Protein AF-A0A7E5VXI1-F1 (afdb_monomer_lite)

Organism: Trichoplusia ni (NCBI:txid7111)

Radius of gyration: 28.08 Å; chains: 1; bounding box: 51×50×82 Å

pLDDT: mean 75.4, std 14.36, range [43.53, 95.69]

Foldseek 3Di:
DVVVVVVVVVVVVVVVVVVVVVVVVVVVVPPDDVVQPPDDPQADPDCPDPPPPCVPVVDPPPCPVQPPDQVVCVSPPVVLVVLVPDDPVSRDPSSVVVVVVVVCVVPPDHDDDDDDPVPDDDD

Sequence (123 aa):
MINFLVILFFQYIKMKSIMVLSMVIVSCLAQRSPYAGRGPIGFPPLETTTADPLANRFGDSADSTTISLPIEALGDIELVKRLSLLPLDNQPFWLINWRALEANRRNPQTYPVRPNSFIEPAN

Structure (mmCIF, N/CA/C/O backbone):
data_AF-A0A7E5VXI1-F1
#
_entry.id   AF-A0A7E5VXI1-F1
#
loop_
_atom_site.group_PDB
_atom_site.id
_atom_site.type_symbol
_atom_site.label_atom_id
_atom_site.label_alt_id
_atom_site.label_comp_id
_atom_site.label_asym_id
_atom_site.label_entity_id
_atom_site.label_seq_id
_atom_site.pdbx_PDB_ins_code
_atom_site.Cartn_x
_atom_site.Cartn_y
_atom_site.Cartn_z
_atom_site.occupancy
_atom_site.B_iso_or_equiv
_atom_site.auth_seq_id
_atom_site.auth_comp_id
_atom_site.auth_asym_id
_atom_site.auth_atom_id
_atom_site.pdbx_PDB_model_num
ATOM 1 N N . MET A 1 1 ? 6.751 29.479 -59.975 1.00 63.38 1 MET A N 1
ATOM 2 C CA . MET A 1 1 ? 5.596 29.339 -59.056 1.00 63.38 1 MET A CA 1
ATOM 3 C C . MET A 1 1 ? 5.347 27.885 -58.630 1.00 63.38 1 MET A C 1
ATOM 5 O O . MET A 1 1 ? 5.238 27.642 -57.439 1.00 63.38 1 MET A O 1
ATOM 9 N N . ILE A 1 2 ? 5.352 26.908 -59.549 1.00 69.06 2 ILE A N 1
ATOM 10 C CA . ILE A 1 2 ? 5.119 25.470 -59.263 1.00 69.06 2 ILE A CA 1
ATOM 11 C C . ILE A 1 2 ? 6.105 24.831 -58.264 1.00 69.06 2 ILE A C 1
ATOM 13 O O . ILE A 1 2 ? 5.668 24.143 -57.348 1.00 69.06 2 ILE A O 1
ATOM 17 N N . ASN A 1 3 ? 7.409 25.118 -58.355 1.00 72.81 3 ASN A N 1
ATOM 18 C CA . ASN A 1 3 ? 8.405 24.538 -57.435 1.00 72.81 3 ASN A CA 1
ATOM 19 C C . ASN A 1 3 ? 8.182 24.928 -55.963 1.00 72.81 3 ASN A C 1
ATOM 21 O O . ASN A 1 3 ? 8.448 24.135 -55.067 1.00 72.81 3 ASN A O 1
ATOM 25 N N . PHE A 1 4 ? 7.646 26.123 -55.703 1.00 73.88 4 PHE A N 1
ATOM 26 C CA . PHE A 1 4 ? 7.386 26.599 -54.342 1.00 73.88 4 PHE A CA 1
ATOM 27 C C . PHE A 1 4 ? 6.201 25.864 -53.694 1.00 73.88 4 PHE A C 1
ATOM 29 O O . PHE A 1 4 ? 6.267 25.480 -52.529 1.00 73.88 4 PHE A O 1
ATOM 36 N N . LEU A 1 5 ? 5.149 25.592 -54.473 1.00 74.38 5 LEU A N 1
ATOM 37 C CA . LEU A 1 5 ? 3.980 24.835 -54.019 1.00 74.38 5 LEU A CA 1
ATOM 38 C C . LEU A 1 5 ? 4.342 23.376 -53.682 1.00 74.38 5 LEU A C 1
ATOM 40 O O . LEU A 1 5 ? 3.887 22.840 -52.674 1.00 74.38 5 LEU A O 1
ATOM 44 N N . VAL A 1 6 ? 5.204 22.753 -54.494 1.00 76.69 6 VAL A N 1
ATOM 45 C CA . VAL A 1 6 ? 5.678 21.376 -54.272 1.00 76.69 6 VAL A CA 1
ATOM 46 C C . VAL A 1 6 ? 6.502 21.278 -52.985 1.00 76.69 6 VAL A C 1
ATOM 48 O O . VAL A 1 6 ? 6.277 20.375 -52.182 1.00 76.69 6 VAL A O 1
ATOM 51 N N . ILE A 1 7 ? 7.398 22.238 -52.731 1.00 75.12 7 ILE A N 1
ATOM 52 C CA . ILE A 1 7 ? 8.200 22.283 -51.497 1.00 75.12 7 ILE A CA 1
ATOM 53 C C . ILE A 1 7 ? 7.304 22.412 -50.256 1.00 75.12 7 ILE A C 1
ATOM 55 O O . ILE A 1 7 ? 7.498 21.686 -49.281 1.00 75.12 7 ILE A O 1
ATOM 59 N N . LEU A 1 8 ? 6.290 23.283 -50.297 1.00 76.31 8 LEU A N 1
ATOM 60 C CA . LEU A 1 8 ? 5.340 23.446 -49.192 1.00 76.31 8 LEU A CA 1
ATOM 61 C C . LEU A 1 8 ? 4.523 22.173 -48.930 1.00 76.31 8 LEU A C 1
ATOM 63 O O . LEU A 1 8 ? 4.297 21.819 -47.772 1.00 76.31 8 LEU A O 1
ATOM 67 N N . PHE A 1 9 ? 4.131 21.451 -49.982 1.00 75.56 9 PHE A N 1
ATOM 68 C CA . PHE A 1 9 ? 3.412 20.184 -49.853 1.00 75.56 9 PHE A CA 1
ATOM 69 C C . PHE A 1 9 ? 4.268 19.102 -49.176 1.00 75.56 9 PHE A C 1
ATOM 71 O O . PHE A 1 9 ? 3.823 18.474 -48.212 1.00 75.56 9 PHE A O 1
ATOM 78 N N . PHE A 1 10 ? 5.525 18.935 -49.602 1.00 76.88 10 PHE A N 1
ATOM 79 C CA . PHE A 1 10 ? 6.459 18.011 -48.948 1.00 76.88 10 PHE A CA 1
ATOM 80 C C . PHE A 1 10 ? 6.722 18.393 -47.489 1.00 76.88 10 PHE A C 1
ATOM 82 O O . PHE A 1 10 ? 6.774 17.520 -46.619 1.00 76.88 10 PHE A O 1
ATOM 89 N N . GLN A 1 11 ? 6.821 19.690 -47.197 1.00 76.38 11 GLN A N 1
ATOM 90 C CA . GLN A 1 11 ? 7.034 20.167 -45.836 1.00 76.38 11 GLN A CA 1
ATOM 91 C C . GLN A 1 11 ? 5.826 19.899 -44.929 1.00 76.38 11 GLN A C 1
ATOM 93 O O . GLN A 1 11 ? 5.990 19.514 -43.770 1.00 76.38 11 GLN A O 1
ATOM 98 N N . TYR A 1 12 ? 4.613 20.009 -45.468 1.00 80.75 12 TYR A N 1
ATOM 99 C CA . TYR A 1 12 ? 3.377 19.683 -44.763 1.00 80.75 12 TYR A CA 1
ATOM 100 C C . TYR A 1 12 ? 3.248 18.183 -44.449 1.00 80.75 12 TYR A C 1
ATOM 102 O O . TYR A 1 12 ? 2.919 17.818 -43.316 1.00 80.75 12 TYR A O 1
ATOM 110 N N . ILE A 1 13 ? 3.574 17.307 -45.409 1.00 83.69 13 ILE A N 1
ATOM 111 C CA . ILE A 1 13 ? 3.629 15.848 -45.193 1.00 83.69 13 ILE A CA 1
ATOM 112 C C . ILE A 1 13 ? 4.656 15.501 -44.104 1.00 83.69 13 ILE A C 1
ATOM 114 O O . ILE A 1 13 ? 4.379 14.690 -43.212 1.00 83.69 13 ILE A O 1
ATOM 118 N N . LYS A 1 14 ? 5.828 16.146 -44.140 1.00 83.38 14 LYS A N 1
ATOM 119 C CA . LYS A 1 14 ? 6.907 15.921 -43.173 1.00 83.38 14 LYS A CA 1
ATOM 120 C C . LYS A 1 14 ? 6.493 16.336 -41.759 1.00 83.38 14 LYS A C 1
ATOM 122 O O . LYS A 1 14 ? 6.679 15.568 -40.820 1.00 83.38 14 LYS A O 1
ATOM 127 N N . MET A 1 15 ? 5.862 17.501 -41.608 1.00 86.81 15 MET A N 1
ATOM 128 C CA . MET A 1 15 ? 5.426 18.023 -40.308 1.00 86.81 15 MET A CA 1
ATOM 129 C C . MET A 1 15 ? 4.310 17.174 -39.676 1.00 86.81 15 MET A C 1
ATOM 131 O O . MET A 1 15 ? 4.359 16.888 -38.482 1.00 86.81 15 MET A O 1
ATOM 135 N N . LYS A 1 16 ? 3.353 16.687 -40.478 1.00 86.12 16 LYS A N 1
ATOM 136 C CA . LYS A 1 16 ? 2.322 15.744 -40.009 1.00 86.12 16 LYS A CA 1
ATOM 137 C C . LYS A 1 16 ? 2.912 14.425 -39.527 1.00 86.12 16 LYS A C 1
ATOM 139 O O . LYS A 1 16 ? 2.518 13.934 -38.474 1.00 86.12 16 LYS A O 1
ATOM 144 N N . SER A 1 17 ? 3.868 13.878 -40.274 1.00 89.19 17 SER A N 1
ATOM 145 C CA . SER A 1 17 ? 4.527 12.620 -39.911 1.00 89.19 17 SER A CA 1
ATOM 146 C C . SER A 1 17 ? 5.281 12.749 -38.583 1.00 89.19 17 SER A C 1
ATOM 148 O O . SER A 1 17 ? 5.182 11.868 -37.733 1.00 89.19 17 SER A O 1
ATOM 150 N N . ILE A 1 18 ? 5.960 13.883 -38.361 1.00 91.38 18 ILE A N 1
ATOM 151 C CA . ILE A 1 18 ? 6.623 14.195 -37.083 1.00 91.38 18 ILE A CA 1
ATOM 152 C C . ILE A 1 18 ? 5.599 14.298 -35.944 1.00 91.38 18 ILE A C 1
ATOM 154 O O . ILE A 1 18 ? 5.828 13.754 -34.865 1.00 91.38 18 ILE A O 1
ATOM 158 N N . MET A 1 19 ? 4.456 14.947 -36.179 1.00 89.88 19 MET A N 1
ATOM 159 C CA . MET A 1 19 ? 3.421 15.106 -35.157 1.00 89.88 19 MET A CA 1
ATOM 160 C C . MET A 1 19 ? 2.824 13.753 -34.738 1.00 89.88 19 MET A C 1
ATOM 162 O O . MET A 1 19 ? 2.731 13.470 -33.543 1.00 89.88 19 MET A O 1
ATOM 166 N N . VAL A 1 20 ? 2.512 12.884 -35.706 1.00 92.56 20 VAL A N 1
ATOM 167 C CA . VAL A 1 20 ? 2.015 11.523 -35.443 1.00 92.56 20 VAL A CA 1
ATOM 168 C C . VAL A 1 20 ? 3.055 10.698 -34.683 1.00 92.56 20 VAL A C 1
ATOM 170 O O . VAL A 1 20 ? 2.720 10.081 -33.675 1.00 92.56 20 VAL A O 1
ATOM 173 N N . LEU A 1 21 ? 4.326 10.737 -35.100 1.00 91.12 21 LEU A N 1
ATOM 174 C CA . LEU A 1 21 ? 5.407 10.030 -34.407 1.00 91.12 21 LEU A CA 1
ATOM 175 C C . LEU A 1 21 ? 5.546 10.498 -32.949 1.00 91.12 21 LEU A C 1
ATOM 177 O O . LEU A 1 21 ? 5.670 9.673 -32.045 1.00 91.12 21 LEU A O 1
ATOM 181 N N . SER A 1 22 ? 5.468 11.809 -32.705 1.00 90.12 22 SER A N 1
ATOM 182 C CA . SER A 1 22 ? 5.559 12.370 -31.352 1.00 90.12 22 SER A CA 1
ATOM 183 C C . SER A 1 22 ? 4.412 11.903 -30.447 1.00 90.12 22 SER A C 1
ATOM 185 O O . SER A 1 22 ? 4.639 11.555 -29.289 1.00 90.12 22 SER A O 1
ATOM 187 N N . MET A 1 23 ? 3.194 11.804 -30.989 1.00 90.31 23 MET A N 1
ATOM 188 C CA . MET A 1 23 ? 2.011 11.366 -30.247 1.00 90.31 23 MET A CA 1
ATOM 189 C C . MET A 1 23 ? 2.096 9.888 -29.848 1.00 90.31 23 MET A C 1
ATOM 191 O O . MET A 1 23 ? 1.703 9.521 -28.737 1.00 90.31 23 MET A O 1
ATOM 195 N N . VAL A 1 24 ? 2.661 9.046 -30.718 1.00 91.75 24 VAL A N 1
ATOM 196 C CA . VAL A 1 24 ? 2.914 7.630 -30.415 1.00 91.75 24 VAL A CA 1
ATOM 197 C C . VAL A 1 24 ? 3.953 7.492 -29.298 1.00 91.75 24 VAL A C 1
ATOM 199 O O . VAL A 1 24 ? 3.722 6.755 -28.342 1.00 91.75 24 VAL A O 1
ATOM 202 N N . ILE A 1 25 ? 5.057 8.245 -29.358 1.00 89.94 25 ILE A N 1
ATOM 203 C CA . ILE A 1 25 ? 6.120 8.192 -28.339 1.00 89.94 25 ILE A CA 1
ATOM 204 C C . ILE A 1 25 ? 5.593 8.605 -26.958 1.00 89.94 25 ILE A C 1
ATOM 206 O O . ILE A 1 25 ? 5.818 7.892 -25.981 1.00 89.94 25 ILE A O 1
ATOM 210 N N . VAL A 1 26 ? 4.857 9.718 -26.865 1.00 88.00 26 VAL A N 1
ATOM 211 C CA . VAL A 1 26 ? 4.300 10.200 -25.586 1.00 88.00 26 VAL A CA 1
ATOM 212 C C . VAL A 1 26 ? 3.322 9.184 -24.993 1.00 88.00 26 VAL A C 1
ATOM 214 O O . VAL A 1 26 ? 3.332 8.946 -23.786 1.00 88.00 26 VAL A O 1
ATOM 217 N N . SER A 1 27 ? 2.534 8.524 -25.843 1.00 84.06 27 SER A N 1
ATOM 218 C CA . SER A 1 27 ? 1.596 7.483 -25.419 1.00 84.06 27 SER A CA 1
ATOM 219 C C . SER A 1 27 ? 2.321 6.256 -24.856 1.00 84.06 27 SER A C 1
ATOM 221 O O . SER A 1 27 ? 1.884 5.719 -23.844 1.00 84.06 27 SER A O 1
ATOM 223 N N . CYS A 1 28 ? 3.456 5.844 -25.437 1.00 80.19 28 CYS A N 1
ATOM 224 C CA . CYS A 1 28 ? 4.292 4.759 -24.905 1.00 80.19 28 CYS A CA 1
ATOM 225 C C . CYS A 1 28 ? 4.903 5.097 -23.537 1.00 80.19 28 CYS A C 1
ATOM 227 O O . CYS A 1 28 ? 4.978 4.233 -22.667 1.00 80.19 28 CYS A O 1
ATOM 229 N N . LEU A 1 29 ? 5.300 6.354 -23.319 1.00 77.50 29 LEU A N 1
ATOM 230 C CA . LEU A 1 29 ? 5.838 6.803 -22.030 1.00 77.50 29 LEU A CA 1
ATOM 231 C C . LEU A 1 29 ? 4.758 6.911 -20.941 1.00 77.50 29 LEU A C 1
ATOM 233 O O . LEU A 1 29 ? 5.070 6.785 -19.760 1.00 77.50 29 LEU A O 1
ATOM 237 N N . ALA A 1 30 ? 3.494 7.098 -21.326 1.00 75.94 30 ALA A N 1
ATOM 238 C CA . ALA A 1 30 ? 2.362 7.195 -20.406 1.00 75.94 30 ALA A CA 1
A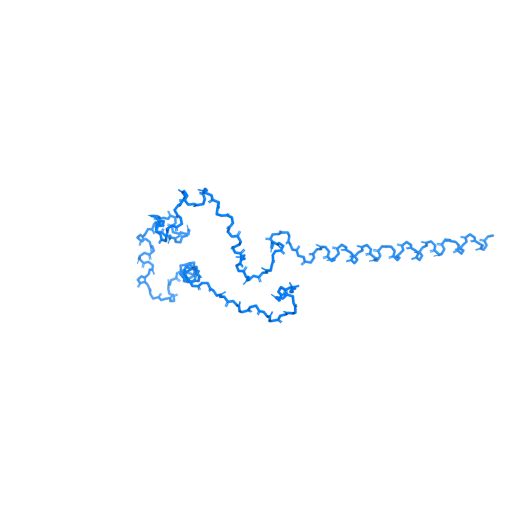TOM 239 C C . ALA A 1 30 ? 1.757 5.834 -19.999 1.00 75.94 30 ALA A C 1
ATOM 241 O O . ALA A 1 30 ? 0.878 5.799 -19.141 1.00 75.94 30 ALA A O 1
ATOM 242 N N . GLN A 1 31 ? 2.212 4.709 -20.572 1.00 80.12 31 GLN A N 1
ATOM 243 C CA . GLN A 1 31 ? 1.619 3.382 -20.323 1.00 80.12 31 GLN A CA 1
ATOM 244 C C . GLN A 1 31 ? 1.778 2.878 -18.881 1.00 80.12 31 GLN A C 1
ATOM 246 O O . GLN A 1 31 ? 0.984 2.048 -18.443 1.00 80.12 31 GLN A O 1
ATOM 251 N N . ARG A 1 32 ? 2.780 3.353 -18.128 1.00 70.62 32 ARG A N 1
ATOM 252 C CA . ARG A 1 32 ? 3.008 2.925 -16.741 1.00 70.62 32 ARG A CA 1
ATOM 253 C C . ARG A 1 32 ? 3.153 4.133 -15.827 1.00 70.62 32 ARG A C 1
ATOM 255 O O . ARG A 1 32 ? 4.043 4.958 -16.018 1.00 70.62 32 ARG A O 1
ATOM 262 N N . SER A 1 33 ? 2.286 4.221 -14.817 1.00 73.44 33 SER A N 1
ATOM 263 C CA . SER A 1 33 ? 2.376 5.271 -13.806 1.00 73.44 33 SER A CA 1
ATOM 264 C C . SER A 1 33 ? 3.705 5.153 -13.040 1.00 73.44 33 SER A C 1
ATOM 266 O O . SER A 1 33 ? 4.144 4.040 -12.727 1.00 73.44 33 SER A O 1
ATOM 268 N N . PRO A 1 34 ? 4.359 6.279 -12.699 1.00 72.31 34 PRO A N 1
ATOM 269 C CA . PRO A 1 34 ? 5.650 6.261 -12.005 1.00 72.31 34 PRO A CA 1
ATOM 270 C C . PRO A 1 34 ? 5.567 5.642 -10.598 1.00 72.31 34 PRO A C 1
ATOM 272 O O . PRO A 1 34 ? 6.587 5.247 -10.042 1.00 72.31 34 PRO A O 1
ATOM 275 N N . TYR A 1 35 ? 4.358 5.506 -10.043 1.00 67.94 35 TYR A N 1
ATOM 276 C CA . TYR A 1 35 ? 4.094 4.895 -8.740 1.00 67.94 35 TYR A CA 1
ATOM 277 C C . TYR A 1 35 ? 4.194 3.361 -8.731 1.00 67.94 35 TYR A C 1
ATOM 279 O O . TYR A 1 35 ? 4.362 2.774 -7.669 1.00 67.94 35 TYR A O 1
ATOM 287 N N . ALA A 1 36 ? 4.123 2.688 -9.885 1.00 67.81 36 ALA A N 1
ATOM 288 C CA . ALA A 1 36 ? 4.099 1.221 -9.965 1.00 67.81 36 ALA A CA 1
ATOM 289 C C . ALA A 1 36 ? 5.490 0.552 -9.873 1.00 67.81 36 ALA A C 1
ATOM 291 O O . ALA A 1 36 ? 5.621 -0.634 -10.195 1.00 67.81 36 ALA A O 1
ATOM 292 N N . GLY A 1 37 ? 6.532 1.306 -9.497 1.00 68.06 37 GLY A N 1
ATOM 293 C CA . GLY A 1 37 ? 7.928 0.864 -9.529 1.00 68.06 37 GLY A CA 1
ATOM 294 C C . GLY A 1 37 ? 8.408 0.493 -10.941 1.00 68.06 37 GLY A C 1
ATOM 295 O O . GLY A 1 37 ? 7.627 0.393 -11.886 1.00 68.06 37 GLY A O 1
ATOM 296 N N . ARG A 1 38 ? 9.717 0.282 -11.121 1.00 67.50 38 ARG A N 1
ATOM 297 C CA . ARG A 1 38 ? 10.269 -0.269 -12.381 1.00 67.50 38 ARG A CA 1
ATOM 298 C C . ARG A 1 38 ? 10.420 -1.791 -12.354 1.00 67.50 38 ARG A C 1
ATOM 300 O O . ARG A 1 38 ? 10.697 -2.389 -13.387 1.00 67.50 38 ARG A O 1
ATOM 307 N N . GLY A 1 39 ? 10.215 -2.403 -11.189 1.00 67.88 39 GLY A N 1
ATOM 308 C CA . GLY A 1 39 ? 10.333 -3.842 -11.001 1.00 67.88 39 GLY A CA 1
ATOM 309 C C . GLY A 1 39 ? 9.194 -4.636 -11.651 1.00 67.88 39 GLY A C 1
ATOM 310 O O . GLY A 1 39 ? 8.155 -4.065 -12.015 1.00 67.88 39 GLY A O 1
ATOM 311 N N . PRO A 1 40 ? 9.370 -5.957 -11.798 1.00 63.25 40 PRO A N 1
ATOM 312 C CA . PRO A 1 40 ? 8.276 -6.875 -12.087 1.00 63.25 40 PRO A CA 1
ATOM 313 C C . PRO A 1 40 ? 7.180 -6.728 -11.024 1.00 63.25 40 PRO A C 1
ATOM 315 O O . PRO A 1 40 ? 7.461 -6.751 -9.829 1.00 63.25 40 PRO A O 1
ATOM 318 N N . ILE A 1 41 ? 5.930 -6.545 -11.446 1.00 61.25 41 ILE A N 1
ATOM 319 C CA . ILE A 1 41 ? 4.795 -6.448 -10.520 1.00 61.25 41 ILE A CA 1
ATOM 320 C C . ILE A 1 41 ? 4.453 -7.863 -10.046 1.00 61.25 41 ILE A C 1
ATOM 322 O O . ILE A 1 41 ? 4.320 -8.764 -10.871 1.00 61.25 41 ILE A O 1
ATOM 326 N N . GLY A 1 42 ? 4.291 -8.049 -8.735 1.00 60.56 42 GLY A N 1
ATOM 327 C CA . GLY A 1 42 ? 3.834 -9.318 -8.154 1.00 60.56 42 GLY A CA 1
ATOM 328 C C . GLY A 1 42 ? 4.936 -10.300 -7.757 1.00 60.56 42 GLY A C 1
ATOM 329 O O . GLY A 1 42 ? 4.618 -11.426 -7.390 1.00 60.56 42 GLY A O 1
ATOM 330 N N . PHE A 1 43 ? 6.205 -9.886 -7.788 1.00 57.72 43 PHE A N 1
ATOM 331 C CA . PHE A 1 43 ? 7.310 -10.690 -7.270 1.00 57.72 43 PHE A CA 1
ATOM 332 C C . PHE A 1 43 ? 8.043 -9.927 -6.166 1.00 57.72 43 PHE A C 1
ATOM 334 O O . PHE A 1 43 ? 8.289 -8.726 -6.330 1.00 57.72 43 PHE A O 1
ATOM 341 N N . PRO A 1 44 ? 8.393 -10.587 -5.048 1.00 59.59 44 PRO A N 1
ATOM 342 C CA . PRO A 1 44 ? 9.289 -9.988 -4.076 1.00 59.59 44 PRO A CA 1
ATOM 343 C C . PRO A 1 44 ? 10.647 -9.713 -4.744 1.00 59.59 44 PRO A C 1
ATOM 345 O O . PRO A 1 44 ? 11.078 -10.498 -5.599 1.00 59.59 44 PRO A O 1
ATOM 348 N N . PRO A 1 45 ? 11.319 -8.600 -4.406 1.00 61.59 45 PRO A N 1
ATOM 349 C CA . PRO A 1 45 ? 12.688 -8.380 -4.845 1.00 61.59 45 PRO A CA 1
ATOM 350 C C . PRO A 1 45 ? 13.551 -9.561 -4.391 1.00 61.59 45 PRO A C 1
ATOM 352 O O . PRO A 1 45 ? 13.423 -10.040 -3.266 1.00 61.59 45 PRO A O 1
ATOM 355 N N . LEU A 1 46 ? 14.415 -10.048 -5.282 1.00 60.69 46 LEU A N 1
ATOM 356 C CA . LEU A 1 46 ? 15.449 -10.992 -4.886 1.00 60.69 46 LEU A CA 1
ATOM 357 C C . LEU A 1 46 ? 16.398 -10.231 -3.960 1.00 60.69 46 LEU A C 1
ATOM 359 O O . LEU A 1 46 ? 17.071 -9.293 -4.385 1.00 60.69 46 LEU A O 1
ATOM 363 N N . GLU A 1 47 ? 16.390 -10.611 -2.690 1.00 55.19 47 GLU A N 1
ATOM 364 C CA . GLU A 1 47 ? 17.325 -10.164 -1.667 1.00 55.19 47 GLU A CA 1
ATOM 365 C C . GLU A 1 47 ? 18.755 -10.560 -2.088 1.00 55.19 47 GLU A C 1
ATOM 367 O O . GLU A 1 47 ? 19.292 -11.583 -1.672 1.00 55.19 47 GLU A O 1
ATOM 372 N N . THR A 1 48 ? 19.414 -9.771 -2.943 1.00 55.81 48 THR A N 1
ATOM 373 C CA . THR A 1 48 ? 20.884 -9.733 -2.984 1.00 55.81 48 THR A CA 1
ATOM 374 C C . THR A 1 48 ? 21.330 -8.971 -1.747 1.00 55.81 48 THR A C 1
ATOM 376 O O . THR A 1 48 ? 21.635 -7.780 -1.799 1.00 55.81 48 THR A O 1
ATOM 379 N N . THR A 1 49 ? 21.257 -9.648 -0.604 1.00 49.88 49 THR A N 1
ATOM 380 C CA . THR A 1 49 ? 21.546 -9.096 0.713 1.00 49.88 49 THR A CA 1
ATOM 381 C C . THR A 1 49 ? 23.015 -8.679 0.777 1.00 49.88 49 THR A C 1
ATOM 383 O O . THR A 1 49 ? 23.890 -9.450 1.161 1.00 49.88 49 THR A O 1
ATOM 386 N N . THR A 1 50 ? 23.304 -7.423 0.441 1.00 53.03 50 THR A N 1
ATOM 387 C CA . THR A 1 50 ? 24.343 -6.711 1.185 1.00 53.03 50 THR A CA 1
ATOM 388 C C . THR A 1 50 ? 23.626 -6.291 2.453 1.00 53.03 50 THR A C 1
ATOM 390 O O . THR A 1 50 ? 22.815 -5.372 2.409 1.00 53.03 50 THR A O 1
ATOM 393 N N . ALA A 1 51 ? 23.787 -7.073 3.522 1.00 54.50 51 ALA A N 1
ATOM 394 C CA . ALA A 1 51 ? 23.079 -6.867 4.779 1.00 54.50 51 ALA A CA 1
ATOM 395 C C . ALA A 1 51 ? 23.270 -5.416 5.228 1.00 54.50 51 ALA A C 1
ATOM 397 O O . ALA A 1 51 ? 24.378 -5.029 5.597 1.00 54.50 51 ALA A O 1
ATOM 398 N N . ASP A 1 52 ? 22.211 -4.612 5.143 1.00 58.28 52 ASP A N 1
ATOM 399 C CA . ASP A 1 52 ? 22.222 -3.253 5.660 1.00 58.28 52 ASP A CA 1
ATOM 400 C C . ASP A 1 52 ? 22.283 -3.365 7.192 1.00 58.28 52 ASP A C 1
ATOM 402 O O . ASP A 1 52 ? 21.324 -3.840 7.813 1.00 58.28 52 ASP A O 1
ATOM 406 N N . PRO A 1 53 ? 23.402 -2.987 7.839 1.00 59.91 53 PRO A N 1
ATOM 407 C CA . PRO A 1 53 ? 23.577 -3.162 9.279 1.00 59.91 53 PRO A CA 1
ATOM 408 C C . PRO A 1 53 ? 22.566 -2.344 10.098 1.00 59.91 53 PRO A C 1
ATOM 410 O O . PRO A 1 53 ? 22.449 -2.547 11.308 1.00 59.91 53 PRO A O 1
ATOM 413 N N . LEU A 1 54 ? 21.831 -1.423 9.462 1.00 61.47 54 LEU A N 1
ATOM 414 C CA . LEU A 1 54 ? 20.777 -0.637 10.090 1.00 61.47 54 LEU A CA 1
ATOM 415 C C . LEU A 1 54 ? 19.403 -1.327 10.089 1.00 61.47 54 LEU A C 1
ATOM 417 O O . LEU A 1 54 ? 18.592 -1.020 10.964 1.00 61.47 54 LEU A O 1
ATOM 421 N N . ALA A 1 55 ? 19.146 -2.278 9.182 1.00 55.38 55 ALA A N 1
ATOM 422 C CA . ALA A 1 55 ? 17.864 -2.990 9.101 1.00 55.38 55 ALA A CA 1
ATOM 423 C C . ALA A 1 55 ? 17.588 -3.826 10.366 1.00 55.38 55 ALA A C 1
ATOM 425 O O . ALA A 1 55 ? 16.474 -3.834 10.887 1.00 55.38 55 ALA A O 1
ATOM 426 N N . ASN A 1 56 ? 18.634 -4.406 10.963 1.00 57.25 56 ASN A N 1
ATOM 427 C CA . ASN A 1 56 ? 18.536 -5.169 12.213 1.00 57.25 56 ASN A CA 1
ATOM 428 C C . ASN A 1 56 ? 18.291 -4.309 13.464 1.00 57.25 56 ASN A C 1
ATOM 430 O O . ASN A 1 56 ? 18.039 -4.851 14.540 1.00 57.25 56 ASN A O 1
ATOM 434 N N . ARG A 1 57 ? 18.376 -2.975 13.373 1.00 58.56 57 ARG A N 1
ATOM 435 C CA . ARG A 1 57 ? 18.211 -2.085 14.536 1.00 58.56 57 ARG A CA 1
ATOM 436 C C . ARG A 1 57 ? 16.754 -1.798 14.882 1.00 58.56 57 ARG A C 1
ATOM 438 O O . ARG A 1 57 ? 16.471 -1.443 16.022 1.00 58.56 57 ARG A O 1
ATOM 445 N N . PHE A 1 58 ? 15.853 -1.971 13.919 1.00 62.00 58 PHE A N 1
ATOM 446 C CA . PHE A 1 58 ? 14.414 -1.801 14.111 1.00 62.00 58 PHE A CA 1
ATOM 447 C C . PHE A 1 58 ? 13.680 -3.119 14.355 1.00 62.00 58 PHE A C 1
ATOM 449 O O . PHE A 1 58 ? 12.456 -3.129 14.333 1.00 62.00 58 PHE A O 1
ATOM 456 N N . GLY A 1 59 ? 14.418 -4.200 14.631 1.00 49.28 59 GLY A N 1
ATOM 457 C CA . GLY A 1 59 ? 13.836 -5.491 14.963 1.00 49.28 59 GLY A CA 1
ATOM 458 C C . GLY A 1 59 ? 12.966 -6.023 13.832 1.00 49.28 59 GLY A C 1
ATOM 459 O O . GLY A 1 59 ? 11.745 -5.986 13.927 1.00 49.28 59 GLY A O 1
ATOM 460 N N . ASP A 1 60 ? 13.595 -6.623 12.822 1.00 48.53 60 ASP A N 1
ATOM 461 C CA . ASP A 1 60 ? 12.960 -7.654 11.984 1.00 48.53 60 ASP A CA 1
ATOM 462 C C . ASP A 1 60 ? 12.776 -8.959 12.788 1.00 48.53 60 ASP A C 1
ATOM 464 O O . ASP A 1 60 ? 13.142 -10.063 12.396 1.00 48.53 60 ASP A O 1
ATOM 468 N N . SER A 1 61 ? 12.269 -8.810 14.006 1.00 45.03 61 SER A N 1
ATOM 469 C CA . SER A 1 61 ? 11.698 -9.896 14.772 1.00 45.03 61 SER A CA 1
ATOM 470 C C . SER A 1 61 ? 10.217 -9.840 14.464 1.00 45.03 61 SER A C 1
ATOM 472 O O . SER A 1 61 ? 9.618 -8.767 14.498 1.00 45.03 61 SER A O 1
ATOM 474 N N . ALA A 1 62 ? 9.620 -10.992 14.199 1.00 49.53 62 ALA A N 1
ATOM 475 C CA . ALA A 1 62 ? 8.193 -11.218 13.990 1.00 49.53 62 ALA A CA 1
ATOM 476 C C . ALA A 1 62 ? 7.295 -10.844 15.203 1.00 49.53 62 ALA A C 1
ATOM 478 O O . ALA A 1 62 ? 6.267 -11.471 15.437 1.00 49.53 62 ALA A O 1
ATOM 479 N N . ASP A 1 63 ? 7.701 -9.845 15.987 1.00 46.88 63 ASP A N 1
ATOM 480 C CA . ASP A 1 63 ? 7.182 -9.432 17.280 1.00 46.88 63 ASP A CA 1
ATOM 481 C C . ASP A 1 63 ? 7.425 -7.919 17.481 1.00 46.88 63 ASP A C 1
ATOM 483 O O . ASP A 1 63 ? 8.021 -7.457 18.456 1.00 46.88 63 ASP A O 1
ATOM 487 N N . SER A 1 64 ? 6.984 -7.112 16.508 1.00 44.75 64 SER A N 1
ATOM 488 C CA . SER A 1 64 ? 6.663 -5.710 16.786 1.00 44.75 64 SER A CA 1
ATOM 489 C C . SER A 1 64 ? 5.666 -5.709 17.944 1.00 44.75 64 SER A C 1
ATOM 491 O O . SER A 1 64 ? 4.535 -6.171 17.806 1.00 44.75 64 SER A O 1
ATOM 493 N N . THR A 1 65 ? 6.073 -5.171 19.090 1.00 43.53 65 THR A N 1
ATOM 494 C CA . THR A 1 65 ? 5.267 -5.049 20.320 1.00 43.53 65 THR A CA 1
ATOM 495 C C . THR A 1 65 ? 4.002 -4.203 20.141 1.00 43.53 65 THR A C 1
ATOM 497 O O . THR A 1 65 ? 3.183 -4.093 21.053 1.00 43.53 65 THR A O 1
ATOM 500 N N . THR A 1 66 ? 3.804 -3.626 18.955 1.00 51.94 66 THR A N 1
ATOM 501 C CA . THR A 1 66 ? 2.526 -3.066 18.537 1.00 51.94 66 THR A CA 1
ATOM 502 C C . THR A 1 66 ? 1.745 -4.177 17.852 1.00 51.94 66 THR A C 1
ATOM 504 O O . THR A 1 66 ? 2.001 -4.490 16.688 1.00 51.94 66 THR A O 1
ATOM 507 N N . ILE A 1 67 ? 0.784 -4.767 18.570 1.00 58.47 67 ILE A N 1
ATOM 508 C CA . ILE A 1 67 ? -0.257 -5.606 17.965 1.00 58.47 67 ILE A CA 1
ATOM 509 C C . ILE A 1 67 ? -0.708 -4.863 16.704 1.00 58.47 67 ILE A C 1
ATOM 511 O O . ILE A 1 67 ? -1.121 -3.705 16.791 1.00 58.47 67 ILE A O 1
ATOM 515 N N . SER A 1 68 ? -0.545 -5.474 15.529 1.00 65.06 68 SER A N 1
ATOM 516 C CA . SER A 1 68 ? -0.997 -4.850 14.288 1.00 65.06 68 SER A CA 1
ATOM 517 C C . SER A 1 68 ? -2.510 -4.760 14.386 1.00 65.06 68 SER A C 1
ATOM 519 O O . SER A 1 68 ? -3.202 -5.761 14.252 1.00 65.06 68 SER A O 1
ATOM 521 N N . LEU A 1 69 ? -3.021 -3.588 14.752 1.00 77.56 69 LEU A N 1
ATOM 522 C CA . LEU A 1 69 ? -4.445 -3.319 14.769 1.00 77.56 69 LEU A CA 1
ATOM 523 C C . LEU A 1 69 ? -4.858 -2.767 13.404 1.00 77.56 69 LEU A C 1
ATOM 525 O O . LEU A 1 69 ? -4.053 -2.140 12.707 1.00 77.56 69 LEU A O 1
ATOM 529 N N . PRO A 1 70 ? -6.126 -2.963 13.020 1.00 80.19 70 PRO A N 1
ATOM 530 C CA . PRO A 1 70 ? -6.727 -2.213 11.932 1.00 80.19 70 PRO A CA 1
ATOM 531 C C . PRO A 1 70 ? -6.495 -0.711 12.134 1.00 80.19 70 PRO A C 1
ATOM 533 O O . PRO A 1 70 ? -6.760 -0.191 13.217 1.00 80.19 70 PRO A O 1
ATOM 536 N N . ILE A 1 71 ? -6.039 -0.006 11.095 1.00 78.31 71 ILE A N 1
ATOM 537 C CA . ILE A 1 71 ? -5.805 1.449 11.150 1.00 78.31 71 ILE A CA 1
ATOM 538 C C . ILE A 1 71 ? -7.070 2.219 11.555 1.00 78.31 71 ILE A C 1
ATOM 540 O O . ILE A 1 71 ? -7.008 3.162 12.339 1.00 78.31 71 ILE A O 1
ATOM 544 N N . GLU A 1 72 ? -8.224 1.727 11.105 1.00 79.81 72 GLU A N 1
ATOM 545 C CA . GLU A 1 72 ? -9.552 2.266 11.412 1.00 79.81 72 GLU A CA 1
ATOM 546 C C . GLU A 1 72 ? -9.942 2.114 12.889 1.00 79.81 72 GLU A C 1
ATOM 548 O O . GLU A 1 72 ? -10.814 2.828 13.375 1.00 79.81 72 GLU A O 1
ATOM 553 N N . ALA A 1 73 ? -9.304 1.196 13.624 1.00 82.50 73 ALA A N 1
ATOM 554 C CA . ALA A 1 73 ? -9.549 1.027 15.051 1.00 82.50 73 ALA A CA 1
ATOM 555 C C . ALA A 1 73 ? -8.811 2.073 15.901 1.00 82.50 73 ALA A C 1
ATOM 557 O O . ALA A 1 73 ? -9.036 2.116 17.104 1.00 82.50 73 ALA A O 1
ATOM 558 N N . LEU A 1 74 ? -7.925 2.895 15.315 1.00 82.94 74 LEU A N 1
ATOM 559 C CA . LEU A 1 74 ? -7.155 3.939 16.013 1.00 82.94 74 LEU A CA 1
ATOM 560 C C . LEU A 1 74 ? -6.427 3.444 17.284 1.00 82.94 74 LEU A C 1
ATOM 562 O O . LEU A 1 74 ? -6.188 4.213 18.211 1.00 82.94 74 LEU A O 1
ATOM 566 N N . GLY A 1 75 ? -6.076 2.155 17.339 1.00 80.31 75 GLY A N 1
ATOM 567 C CA . GLY A 1 75 ? -5.456 1.527 18.512 1.00 80.31 75 GLY A CA 1
ATOM 568 C C . GLY A 1 75 ? -6.430 0.978 19.568 1.00 80.31 75 GLY A C 1
ATOM 569 O O . GLY A 1 75 ? -5.973 0.452 20.581 1.00 80.31 75 GLY A O 1
ATOM 570 N N . ASP A 1 76 ? -7.747 1.042 19.351 1.00 87.69 76 ASP A N 1
ATOM 571 C CA . ASP A 1 76 ? -8.755 0.489 20.261 1.00 87.69 76 ASP A CA 1
ATOM 572 C C . ASP A 1 76 ? -8.917 -1.032 20.085 1.00 87.69 76 ASP A C 1
ATOM 574 O O . ASP A 1 76 ? -9.580 -1.540 19.174 1.00 87.69 76 ASP A O 1
ATOM 578 N N . ILE A 1 77 ? -8.303 -1.777 21.003 1.00 87.56 77 ILE A N 1
ATOM 579 C C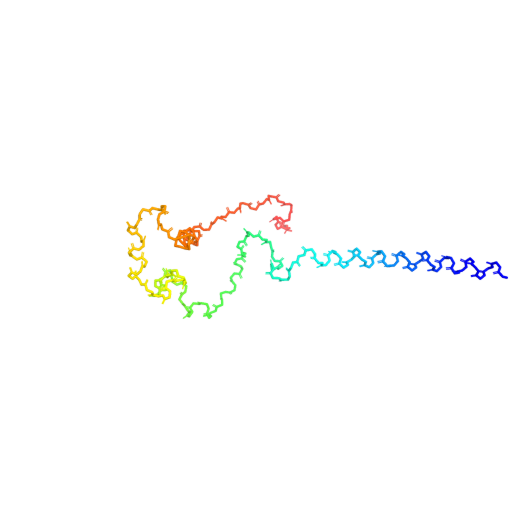A . ILE A 1 77 ? -8.347 -3.244 21.047 1.00 87.56 77 ILE A CA 1
ATOM 580 C C . ILE A 1 77 ? -9.747 -3.752 21.414 1.00 87.56 77 ILE A C 1
ATOM 582 O O . ILE A 1 77 ? -10.191 -4.787 20.907 1.00 87.56 77 IL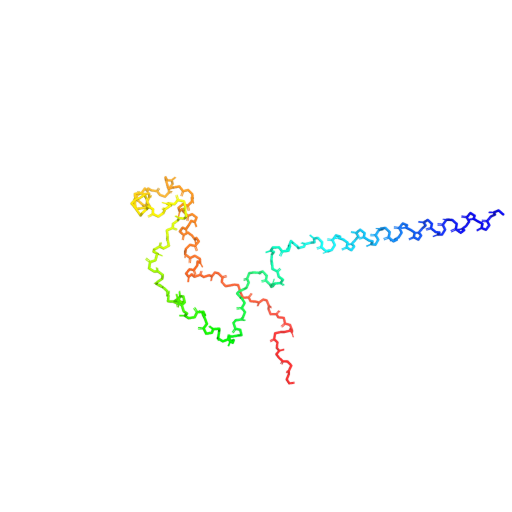E A O 1
ATOM 586 N N . GLU A 1 78 ? -10.458 -3.041 22.287 1.00 91.25 78 GLU A N 1
ATOM 587 C CA . GLU A 1 78 ? -11.756 -3.467 22.808 1.00 91.25 78 GLU A CA 1
ATOM 588 C C . GLU A 1 78 ? -12.832 -3.364 21.721 1.00 91.25 78 GLU A C 1
ATOM 590 O O . GLU A 1 78 ? -13.666 -4.264 21.589 1.00 91.25 78 GLU A O 1
ATOM 595 N N . LEU A 1 79 ? -12.760 -2.336 20.870 1.00 89.94 79 LEU A N 1
ATOM 596 C CA . LEU A 1 79 ? -13.602 -2.221 19.679 1.00 89.94 79 LEU A CA 1
ATOM 597 C C . LEU A 1 79 ? -13.435 -3.435 18.758 1.00 89.94 79 LEU A C 1
ATOM 599 O O . LEU A 1 79 ? -14.418 -4.084 18.396 1.00 89.94 79 LEU A O 1
ATOM 603 N N . VAL A 1 80 ? -12.194 -3.778 18.407 1.00 90.00 80 VAL A N 1
ATOM 604 C CA . VAL A 1 80 ? -11.900 -4.917 17.522 1.00 90.00 80 VAL A CA 1
ATOM 605 C C . VAL A 1 80 ? -12.394 -6.229 18.132 1.00 90.00 80 VAL A C 1
ATOM 607 O O . VAL A 1 80 ? -12.973 -7.056 17.424 1.00 90.00 80 VAL A O 1
ATOM 610 N N . LYS A 1 81 ? -12.219 -6.404 19.446 1.00 91.62 81 LYS A N 1
ATOM 611 C CA . LYS A 1 81 ? -12.691 -7.578 20.187 1.00 91.62 81 LYS A CA 1
ATOM 612 C C . LYS A 1 81 ? -14.216 -7.680 20.212 1.00 91.62 81 LYS A C 1
ATOM 614 O O . LYS A 1 81 ? -14.753 -8.771 20.080 1.00 91.62 81 LYS A O 1
ATOM 619 N N . ARG A 1 82 ? -14.937 -6.568 20.353 1.00 93.25 82 ARG A N 1
ATOM 620 C CA . ARG A 1 82 ? -16.409 -6.571 20.293 1.00 93.25 82 ARG A CA 1
ATOM 621 C C . ARG A 1 82 ? -16.911 -6.878 18.893 1.00 93.25 82 ARG A C 1
ATOM 623 O O . ARG A 1 82 ? -17.818 -7.688 18.729 1.00 93.25 82 ARG A O 1
ATOM 630 N N . LEU A 1 83 ? -16.293 -6.271 17.884 1.00 92.12 83 LEU A N 1
ATOM 631 C CA . LEU A 1 83 ? -16.653 -6.500 16.490 1.00 92.12 83 LEU A CA 1
ATOM 632 C C . LEU A 1 83 ? -16.344 -7.932 16.041 1.00 92.12 83 LEU A C 1
ATOM 634 O O . LEU A 1 83 ? -17.052 -8.462 15.193 1.00 92.12 83 LEU A O 1
ATOM 638 N N . SER A 1 84 ? -15.328 -8.588 16.605 1.00 89.69 84 SER A N 1
ATOM 639 C CA . SER A 1 84 ? -15.018 -9.981 16.272 1.00 89.69 84 SER A CA 1
ATOM 640 C C . SER A 1 84 ? -16.013 -10.998 16.829 1.00 89.69 84 SER A C 1
ATOM 642 O O . SER A 1 84 ? -16.095 -12.095 16.280 1.00 89.69 84 SER A O 1
ATOM 644 N N . LEU A 1 85 ? -16.784 -10.640 17.861 1.00 94.62 85 LEU A N 1
ATOM 645 C CA . LEU A 1 85 ? -17.849 -11.484 18.415 1.00 94.62 85 LEU A CA 1
ATOM 646 C C . LEU A 1 85 ? -19.121 -11.480 17.555 1.00 94.62 85 LEU A C 1
ATOM 648 O O . LEU A 1 85 ? -19.957 -12.370 17.698 1.00 94.62 85 LEU A O 1
ATOM 652 N N . LEU A 1 86 ? -19.286 -10.486 16.679 1.00 94.19 86 LEU A N 1
ATOM 653 C CA . LEU A 1 86 ? -20.428 -10.410 15.771 1.00 94.19 86 LEU A CA 1
ATOM 654 C C . LEU A 1 86 ? -20.336 -11.503 14.689 1.00 94.19 86 LEU A C 1
ATOM 656 O O . LEU A 1 86 ? -19.229 -11.857 14.273 1.00 94.19 86 LEU A 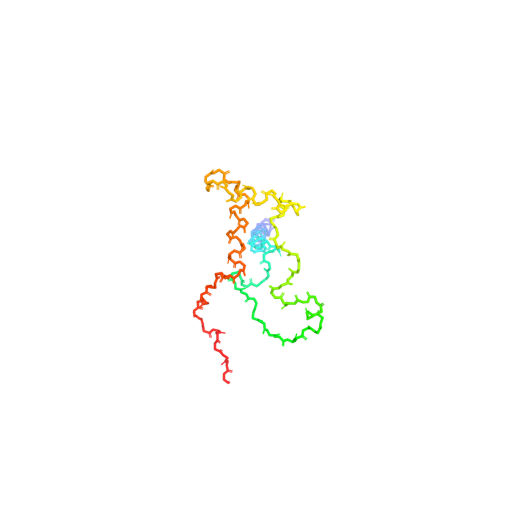O 1
ATOM 660 N N . PRO A 1 87 ? -21.471 -12.015 14.176 1.00 95.69 87 PRO A N 1
ATOM 661 C CA . PRO A 1 87 ? -21.464 -12.887 13.002 1.00 95.69 87 PRO A CA 1
ATOM 662 C C . PRO A 1 87 ? -20.860 -12.155 11.795 1.00 95.69 87 PRO A C 1
ATOM 664 O O . PRO A 1 87 ? -20.961 -10.931 11.708 1.00 95.69 87 PRO A O 1
ATOM 667 N N . LEU A 1 88 ? -20.233 -12.900 10.877 1.00 91.38 88 LEU A N 1
ATOM 668 C CA . LEU A 1 88 ? -19.422 -12.345 9.782 1.00 91.38 88 LEU A CA 1
ATOM 669 C C . LEU A 1 88 ? -20.171 -11.289 8.955 1.00 91.38 88 LEU A C 1
ATOM 671 O O . LEU A 1 88 ? -19.604 -10.241 8.662 1.00 91.38 88 LEU A O 1
ATOM 675 N N . ASP A 1 89 ? -21.448 -11.531 8.669 1.00 93.75 89 ASP A N 1
ATOM 676 C CA . ASP A 1 89 ? -22.295 -10.643 7.863 1.00 93.75 89 ASP A CA 1
ATOM 677 C C . ASP A 1 89 ? -22.561 -9.285 8.535 1.00 93.75 89 ASP A C 1
ATOM 679 O O . ASP A 1 89 ? -22.861 -8.302 7.862 1.00 93.75 89 ASP A O 1
ATOM 683 N N . ASN A 1 90 ? -22.409 -9.214 9.861 1.00 94.69 90 ASN A N 1
ATOM 684 C CA . ASN A 1 90 ? -22.579 -7.994 10.649 1.00 94.69 90 ASN A CA 1
ATOM 685 C C . ASN A 1 90 ? -21.242 -7.318 10.988 1.00 94.69 90 ASN A C 1
ATOM 687 O O . ASN A 1 90 ? -21.228 -6.289 11.667 1.00 94.69 90 ASN A O 1
ATOM 691 N N . GLN A 1 91 ? -20.111 -7.889 10.565 1.00 94.50 91 GLN A N 1
ATOM 692 C CA . GLN A 1 91 ? -18.807 -7.270 10.769 1.00 94.50 91 GLN A CA 1
ATOM 693 C C . GLN A 1 91 ? -18.568 -6.190 9.710 1.00 94.50 91 GLN A C 1
ATOM 695 O O . GLN A 1 91 ? -18.941 -6.353 8.547 1.00 94.50 91 GLN A O 1
ATOM 700 N N . PRO A 1 92 ? -17.911 -5.078 10.068 1.00 94.50 92 PRO A N 1
ATOM 701 C CA . PRO A 1 92 ? -17.616 -4.048 9.094 1.00 94.50 92 PRO A CA 1
ATOM 702 C C . PRO A 1 92 ? -16.576 -4.543 8.083 1.00 94.50 92 PRO A C 1
ATOM 704 O O . PRO A 1 92 ? -15.608 -5.223 8.434 1.00 94.50 92 PRO A O 1
ATOM 707 N N . PHE A 1 93 ? -16.745 -4.144 6.821 1.00 94.00 93 PHE A N 1
ATOM 708 C CA . PHE A 1 93 ? -15.893 -4.589 5.714 1.00 94.00 93 PHE A CA 1
ATOM 709 C C . PHE A 1 93 ? -14.403 -4.305 5.954 1.00 94.00 93 PHE A C 1
ATOM 711 O O . PHE A 1 93 ? -13.554 -5.101 5.558 1.00 94.00 93 PHE A O 1
ATOM 718 N N . TRP A 1 94 ? -14.070 -3.200 6.633 1.00 92.38 94 TRP A N 1
ATOM 719 C CA . TRP A 1 94 ? -12.684 -2.851 6.936 1.00 92.38 94 TRP A CA 1
ATOM 720 C C . TRP A 1 94 ? -12.019 -3.896 7.836 1.00 92.38 94 TRP A C 1
ATOM 722 O O . TRP A 1 94 ? -10.852 -4.216 7.627 1.00 92.38 94 TRP A O 1
ATOM 732 N N . LEU A 1 95 ? -12.755 -4.486 8.786 1.00 92.94 95 LEU A N 1
ATOM 733 C CA . LEU A 1 95 ? -12.225 -5.499 9.699 1.00 92.94 95 LEU A CA 1
ATOM 734 C C . LEU A 1 95 ? -11.987 -6.817 8.961 1.00 92.94 95 LEU A C 1
ATOM 736 O O . LEU A 1 95 ? -10.973 -7.478 9.176 1.00 92.94 95 LEU A O 1
ATOM 740 N N . ILE A 1 96 ? -12.905 -7.172 8.064 1.00 92.69 96 ILE A N 1
ATOM 741 C CA . ILE A 1 96 ? -12.808 -8.365 7.218 1.00 92.69 96 ILE A CA 1
ATOM 742 C C . ILE A 1 96 ? -11.608 -8.242 6.270 1.00 92.69 96 ILE A C 1
ATOM 744 O O . ILE A 1 96 ? -10.752 -9.128 6.236 1.00 92.69 96 ILE A O 1
ATOM 748 N N . ASN A 1 97 ? -11.497 -7.116 5.559 1.00 91.44 97 ASN A N 1
ATOM 749 C CA . ASN A 1 97 ? -10.385 -6.837 4.650 1.00 91.44 97 ASN A CA 1
ATOM 750 C C . ASN A 1 97 ? -9.051 -6.807 5.388 1.00 91.44 97 ASN A C 1
ATOM 752 O O . ASN A 1 97 ? -8.072 -7.376 4.914 1.00 91.44 97 ASN A O 1
ATOM 756 N N . TRP A 1 98 ? -9.014 -6.179 6.564 1.00 90.88 98 TRP A N 1
ATOM 757 C CA . TRP A 1 98 ? -7.817 -6.150 7.389 1.00 90.88 98 TRP A CA 1
ATOM 758 C C . TRP A 1 98 ? -7.358 -7.565 7.767 1.00 90.88 98 TRP A C 1
ATOM 760 O O . TRP A 1 98 ? -6.190 -7.887 7.569 1.00 90.88 98 TRP A O 1
ATOM 770 N N . ARG A 1 99 ? -8.265 -8.451 8.208 1.00 90.12 99 ARG A N 1
ATOM 771 C CA . ARG A 1 99 ? -7.919 -9.855 8.508 1.00 90.12 99 ARG A CA 1
ATOM 772 C C . ARG A 1 99 ? -7.383 -10.601 7.288 1.00 90.12 99 ARG A C 1
ATOM 774 O O . ARG A 1 99 ? -6.427 -11.361 7.416 1.00 90.12 99 ARG A O 1
ATOM 781 N N . ALA A 1 100 ? -7.984 -10.390 6.119 1.00 90.25 100 ALA A N 1
ATOM 782 C CA . ALA A 1 100 ? -7.524 -11.003 4.876 1.00 90.25 100 ALA A CA 1
ATOM 783 C C . ALA A 1 100 ? -6.119 -10.512 4.485 1.00 90.25 100 ALA A C 1
ATOM 785 O O . ALA A 1 100 ? -5.262 -11.310 4.104 1.00 90.25 100 ALA A O 1
ATOM 786 N N . LEU A 1 101 ? -5.858 -9.211 4.630 1.00 87.62 101 LEU A N 1
ATOM 787 C CA . LEU A 1 101 ? -4.538 -8.628 4.397 1.00 87.62 101 LEU A CA 1
ATOM 788 C C . LEU A 1 101 ? -3.507 -9.157 5.389 1.00 87.62 101 LEU A C 1
ATOM 790 O O . LEU A 1 101 ? -2.403 -9.493 4.978 1.00 87.62 101 LEU A O 1
ATOM 794 N N . GLU A 1 102 ? -3.861 -9.271 6.666 1.00 86.69 102 GLU A N 1
ATOM 795 C CA . GLU A 1 102 ? -2.975 -9.804 7.700 1.00 86.69 102 GLU A CA 1
ATOM 796 C C . GLU A 1 102 ? -2.615 -11.273 7.424 1.00 86.69 102 GLU A C 1
ATOM 798 O O . GLU A 1 102 ? -1.454 -11.667 7.522 1.00 86.69 102 GLU A O 1
ATOM 803 N N . ALA A 1 103 ? -3.585 -12.077 6.977 1.00 88.81 103 ALA A N 1
ATOM 804 C CA . ALA A 1 103 ? -3.338 -13.447 6.534 1.00 88.81 103 ALA A CA 1
ATOM 805 C C . ALA A 1 103 ? -2.393 -13.504 5.319 1.00 88.81 103 ALA A C 1
ATOM 807 O O . ALA A 1 103 ? -1.471 -14.320 5.299 1.00 88.81 103 ALA A O 1
ATOM 808 N N . ASN A 1 104 ? -2.576 -12.612 4.341 1.00 86.12 104 ASN A N 1
ATOM 809 C CA . ASN A 1 104 ? -1.701 -12.510 3.170 1.00 86.12 104 ASN A CA 1
ATOM 810 C C . ASN A 1 104 ? -0.299 -11.987 3.529 1.00 86.12 104 ASN A C 1
ATOM 812 O O . ASN A 1 104 ? 0.677 -12.386 2.916 1.00 86.12 104 ASN A O 1
ATOM 816 N N . ARG A 1 105 ? -0.161 -11.122 4.538 1.00 81.31 105 ARG A N 1
ATOM 817 C CA . ARG A 1 105 ? 1.156 -10.672 5.023 1.00 81.31 105 ARG A CA 1
ATOM 818 C C . ARG A 1 105 ? 1.941 -11.808 5.667 1.00 81.31 105 ARG A C 1
ATOM 820 O O . ARG A 1 105 ? 3.146 -11.889 5.468 1.00 81.31 105 ARG A O 1
ATOM 827 N N . ARG A 1 106 ? 1.262 -12.692 6.407 1.00 84.00 106 ARG A N 1
ATOM 828 C CA . ARG A 1 106 ? 1.886 -13.884 7.006 1.00 84.00 106 ARG A CA 1
ATOM 829 C C . ARG A 1 106 ? 2.261 -14.930 5.963 1.00 84.00 106 ARG A C 1
ATOM 831 O O . ARG A 1 106 ? 3.308 -15.547 6.085 1.00 84.00 106 ARG A O 1
ATOM 838 N N . ASN A 1 107 ? 1.404 -15.124 4.962 1.00 83.00 107 ASN A N 1
ATOM 839 C CA . ASN A 1 107 ? 1.604 -16.085 3.881 1.00 83.00 107 ASN A CA 1
ATOM 840 C C . ASN A 1 107 ? 1.360 -15.409 2.525 1.00 83.00 107 ASN A C 1
ATOM 842 O O . ASN A 1 107 ? 0.270 -15.559 1.956 1.00 83.00 107 ASN A O 1
ATOM 846 N N . PRO A 1 108 ? 2.348 -14.657 2.008 1.00 81.62 108 PRO A N 1
ATOM 847 C CA . PRO A 1 108 ? 2.197 -13.955 0.746 1.00 81.62 108 PRO A CA 1
ATOM 848 C C . PRO A 1 108 ? 1.979 -14.945 -0.393 1.00 81.62 108 PRO A C 1
ATOM 850 O O . PRO A 1 108 ? 2.633 -15.984 -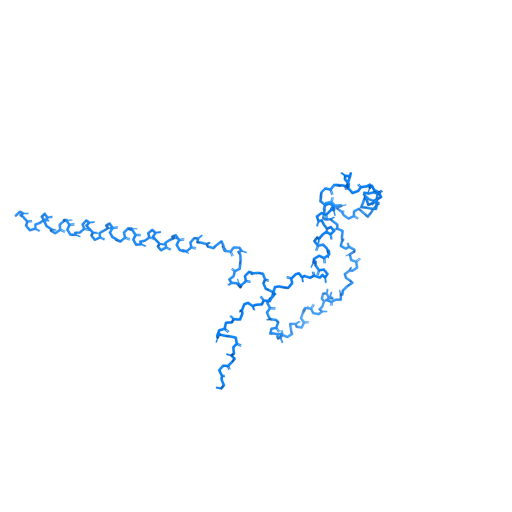0.485 1.00 81.62 108 PRO A O 1
ATOM 853 N N . GLN A 1 109 ? 1.036 -14.620 -1.274 1.00 76.12 109 GLN A N 1
ATOM 854 C CA . GLN A 1 109 ? 0.818 -15.386 -2.496 1.00 76.12 109 GLN A CA 1
ATOM 855 C C . GLN A 1 109 ? 2.043 -15.252 -3.411 1.00 76.12 109 GLN A C 1
ATOM 857 O O . GLN A 1 109 ? 2.231 -14.228 -4.066 1.00 76.12 109 GLN A O 1
ATOM 862 N N . THR A 1 110 ? 2.868 -16.296 -3.468 1.00 74.69 110 THR A N 1
ATOM 863 C CA . THR A 1 110 ? 3.990 -16.380 -4.407 1.00 74.69 110 THR A CA 1
ATOM 864 C C . THR A 1 110 ? 3.499 -16.988 -5.713 1.00 74.69 110 THR A C 1
ATOM 866 O O . THR A 1 110 ? 3.059 -18.136 -5.743 1.00 74.69 110 THR A O 1
ATOM 869 N N . TYR A 1 111 ? 3.585 -16.238 -6.809 1.00 68.62 111 TYR A N 1
ATOM 870 C CA . TYR A 1 111 ? 3.393 -16.807 -8.140 1.00 68.62 111 TYR A CA 1
ATOM 871 C C . TYR A 1 111 ? 4.712 -17.406 -8.642 1.00 68.62 111 TYR A C 1
ATOM 873 O O . TYR A 1 111 ? 5.760 -16.779 -8.472 1.00 68.62 111 TYR A O 1
ATOM 881 N N . PRO A 1 112 ? 4.704 -18.594 -9.276 1.00 70.25 112 PRO A N 1
ATOM 882 C CA . PRO A 1 112 ? 5.893 -19.084 -9.951 1.00 70.25 112 PRO A CA 1
ATOM 883 C C . PRO A 1 112 ? 6.233 -18.140 -11.107 1.00 70.25 112 PRO A C 1
ATOM 885 O O . PRO A 1 112 ? 5.366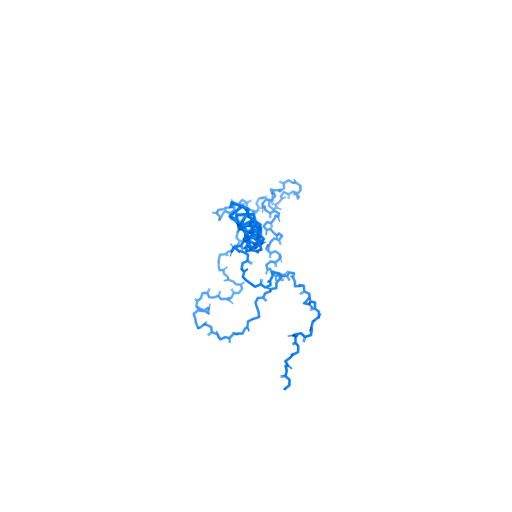 -17.745 -11.893 1.00 70.25 112 PRO A O 1
ATOM 888 N N . VAL A 1 113 ? 7.509 -17.774 -11.220 1.00 67.62 113 VAL A N 1
ATOM 889 C CA . VAL A 1 113 ? 8.001 -17.015 -12.372 1.00 67.62 113 VAL A CA 1
ATOM 890 C C . VAL A 1 113 ? 7.807 -17.877 -13.619 1.00 67.62 113 VAL A C 1
ATOM 892 O O . VAL A 1 113 ? 8.184 -19.049 -13.639 1.00 67.62 113 VAL A O 1
ATOM 895 N N . ARG A 1 114 ? 7.217 -17.308 -14.677 1.00 72.50 114 ARG A N 1
ATOM 896 C CA . ARG A 1 114 ? 7.106 -18.005 -15.965 1.00 72.50 114 ARG A CA 1
ATOM 897 C C . ARG A 1 114 ? 8.518 -18.359 -16.463 1.00 72.50 114 ARG A C 1
ATOM 899 O O . ARG A 1 114 ? 9.339 -17.442 -16.562 1.00 72.50 114 ARG A O 1
ATOM 906 N N . PRO A 1 115 ? 8.799 -19.627 -16.826 1.00 76.44 115 PRO A N 1
ATOM 907 C CA . PRO A 1 115 ? 10.115 -20.008 -17.323 1.00 76.44 115 PRO A CA 1
ATOM 908 C C . PRO A 1 115 ? 10.446 -19.204 -18.586 1.00 76.44 115 PRO A C 1
ATOM 910 O O . PRO A 1 115 ? 9.615 -19.076 -19.489 1.00 76.44 115 PRO A O 1
ATOM 913 N N . ASN A 1 116 ? 11.644 -18.623 -18.624 1.00 76.12 116 ASN A N 1
ATOM 914 C CA . ASN A 1 116 ? 12.157 -17.870 -19.762 1.00 76.12 116 ASN A CA 1
ATOM 915 C C . ASN A 1 116 ? 13.664 -18.125 -19.937 1.00 76.12 116 ASN A C 1
ATOM 917 O O . ASN A 1 116 ? 14.345 -18.531 -18.998 1.00 76.12 116 ASN A O 1
ATOM 921 N N . SER A 1 117 ? 14.174 -17.884 -21.145 1.00 78.56 117 SER A N 1
ATOM 922 C CA . SER A 1 117 ? 15.567 -18.147 -21.537 1.00 78.56 117 SER A CA 1
ATOM 923 C C . SER A 1 117 ? 16.602 -17.228 -20.878 1.00 78.56 117 SER A C 1
ATOM 925 O O . SER A 1 117 ? 17.791 -17.413 -21.095 1.00 78.56 117 SER A O 1
ATOM 927 N N . PHE A 1 118 ? 16.173 -16.224 -20.113 1.00 70.75 118 PHE A N 1
ATOM 928 C CA . PHE A 1 118 ? 17.045 -15.263 -19.433 1.00 70.75 118 PHE A CA 1
ATOM 929 C C . PHE A 1 118 ? 17.263 -15.599 -17.949 1.00 70.75 118 PHE A C 1
ATOM 931 O O . PHE A 1 118 ? 17.870 -14.807 -17.235 1.00 70.75 118 PHE A O 1
ATOM 938 N N . ILE A 1 119 ? 16.739 -16.734 -17.466 1.00 66.31 119 ILE A N 1
ATOM 939 C CA . ILE A 1 119 ? 16.880 -17.172 -16.065 1.00 66.31 119 ILE A CA 1
ATOM 940 C C . ILE A 1 119 ? 18.185 -17.963 -15.858 1.00 66.31 119 ILE A C 1
ATOM 942 O O . ILE A 1 119 ? 18.687 -18.017 -14.738 1.00 66.31 119 ILE A O 1
ATOM 946 N N . GLU A 1 120 ? 18.763 -18.549 -16.912 1.00 67.75 120 GLU A N 1
ATOM 947 C CA . GLU A 1 120 ? 20.033 -19.275 -16.799 1.00 67.75 120 GLU A CA 1
ATOM 948 C C . GLU A 1 120 ? 21.232 -18.313 -16.838 1.00 67.75 120 GLU A C 1
ATOM 950 O O . GLU A 1 120 ? 21.320 -17.483 -17.750 1.00 67.75 120 GLU A O 1
ATOM 955 N N . PRO A 1 121 ? 22.170 -18.394 -15.873 1.00 60.47 121 PRO A N 1
ATOM 956 C CA . PRO A 1 121 ? 23.421 -17.660 -15.968 1.00 60.47 121 PRO A CA 1
ATOM 957 C C . PRO A 1 121 ? 24.225 -18.206 -17.151 1.00 60.47 121 PRO A C 1
ATOM 959 O O . PRO A 1 121 ? 24.408 -19.417 -17.278 1.00 60.47 121 PRO A O 1
ATOM 962 N N . ALA A 1 122 ? 24.699 -17.304 -18.016 1.00 59.53 122 ALA A N 1
ATOM 963 C CA . ALA A 1 122 ? 25.683 -17.651 -19.032 1.00 59.53 122 ALA A CA 1
ATOM 964 C C . ALA A 1 122 ? 26.896 -18.283 -18.333 1.00 59.53 122 ALA A C 1
ATOM 966 O O . ALA A 1 122 ? 27.414 -17.731 -17.360 1.00 59.53 122 ALA A O 1
ATOM 967 N N . ASN A 1 123 ? 27.255 -19.473 -18.798 1.00 49.03 123 ASN A N 1
ATOM 968 C CA . ASN A 1 123 ? 28.367 -20.284 -18.324 1.00 49.03 123 ASN A CA 1
ATOM 969 C C . ASN A 1 123 ? 29.730 -19.604 -18.493 1.00 49.03 123 ASN A C 1
ATOM 971 O O . ASN A 1 123 ? 29.914 -18.846 -19.471 1.00 49.03 123 ASN A O 1
#

Secondary structure (DSSP, 8-state):
-HHHHHHHHHHHHHHHHHHHHHHHHHHHHTSS-GGG-SSPTTS---------TTGGGG--SS--SS----GGGTT-HHHHHHHHTS-GGGS-HHHHHHHHHHHHHHS--PPPPPP-TTSSPP-